Protein AF-A0A938RE54-F1 (afdb_monomer)

Structure (mmCIF, N/CA/C/O backbone):
data_AF-A0A938RE54-F1
#
_entry.id   AF-A0A938RE54-F1
#
loop_
_atom_site.group_PDB
_atom_site.id
_atom_site.type_symbol
_atom_site.label_atom_id
_atom_site.label_alt_id
_atom_site.label_comp_id
_atom_site.label_asym_id
_atom_site.label_entity_id
_atom_site.label_seq_id
_atom_site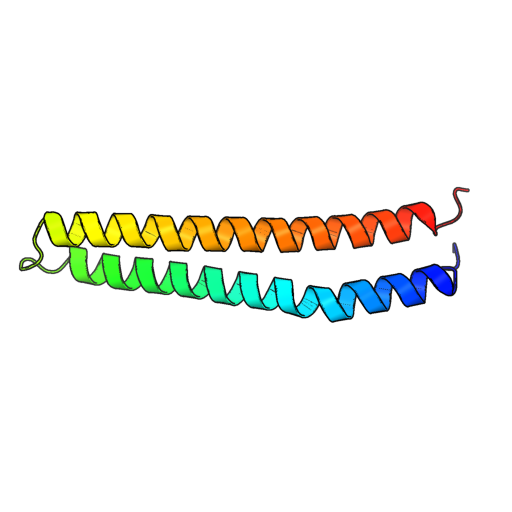.pdbx_PDB_ins_code
_atom_site.Cartn_x
_atom_site.Cartn_y
_atom_site.Cartn_z
_atom_site.occupancy
_atom_site.B_iso_or_equiv
_atom_site.auth_seq_id
_atom_site.auth_comp_id
_atom_site.auth_asym_id
_atom_site.auth_atom_id
_atom_site.pdbx_PDB_model_num
ATOM 1 N N . MET A 1 1 ? 5.023 8.219 -36.364 1.00 52.94 1 MET A N 1
ATOM 2 C CA . MET A 1 1 ? 5.036 7.729 -34.969 1.00 52.94 1 MET A CA 1
ATOM 3 C C . MET A 1 1 ? 6.479 7.581 -34.532 1.00 52.94 1 MET A C 1
ATOM 5 O O . MET A 1 1 ? 7.245 6.976 -35.273 1.00 52.94 1 MET A O 1
ATOM 9 N N . ALA A 1 2 ? 6.859 8.154 -33.391 1.00 62.41 2 ALA A N 1
ATOM 10 C CA . ALA A 1 2 ? 8.180 7.922 -32.818 1.00 62.41 2 ALA A CA 1
ATOM 11 C C . ALA A 1 2 ? 8.315 6.440 -32.433 1.00 62.41 2 ALA A C 1
ATOM 13 O O . ALA A 1 2 ? 7.407 5.871 -31.826 1.00 62.41 2 ALA A O 1
ATOM 14 N N . VAL A 1 3 ? 9.415 5.802 -32.833 1.00 74.00 3 VAL A N 1
ATOM 15 C CA . VAL A 1 3 ? 9.674 4.389 -32.535 1.00 74.00 3 VAL A CA 1
ATOM 16 C C . VAL A 1 3 ? 10.545 4.319 -31.288 1.00 74.00 3 VAL A C 1
ATOM 18 O O . VAL A 1 3 ? 11.635 4.884 -31.269 1.00 74.00 3 VAL A O 1
ATOM 21 N N . LEU A 1 4 ? 10.075 3.612 -30.258 1.00 76.25 4 LEU A N 1
ATOM 22 C CA . LEU A 1 4 ? 10.853 3.371 -29.042 1.00 76.25 4 LEU A CA 1
ATOM 23 C C . LEU A 1 4 ? 12.146 2.620 -29.363 1.00 76.25 4 LEU A C 1
ATOM 25 O O . LEU A 1 4 ? 12.133 1.596 -30.063 1.00 76.25 4 LEU A O 1
ATOM 29 N N . THR A 1 5 ? 13.253 3.081 -28.789 1.00 83.25 5 THR A N 1
ATOM 30 C CA . THR A 1 5 ? 14.535 2.380 -28.885 1.00 83.25 5 THR A CA 1
ATOM 31 C C . THR A 1 5 ? 14.449 1.005 -28.207 1.00 83.25 5 THR A C 1
ATOM 33 O O . THR A 1 5 ? 13.588 0.743 -27.359 1.00 83.25 5 THR A O 1
ATOM 36 N N . ARG A 1 6 ? 15.329 0.076 -28.599 1.00 84.69 6 ARG A N 1
ATOM 37 C CA . ARG A 1 6 ? 15.422 -1.249 -27.960 1.00 84.69 6 ARG A CA 1
ATOM 38 C C . ARG A 1 6 ? 15.761 -1.125 -26.469 1.00 84.69 6 ARG A C 1
ATOM 40 O O . ARG A 1 6 ? 15.116 -1.765 -25.649 1.00 84.69 6 ARG A O 1
ATOM 47 N N . GLN A 1 7 ? 16.702 -0.243 -26.138 1.00 84.19 7 GLN A N 1
ATOM 48 C CA . GLN A 1 7 ? 17.126 0.036 -24.766 1.00 84.19 7 GLN A CA 1
ATOM 49 C C . GLN A 1 7 ? 15.973 0.557 -23.894 1.00 84.19 7 GLN A C 1
ATOM 51 O O . GLN A 1 7 ? 15.814 0.111 -22.760 1.00 84.19 7 GLN A O 1
ATOM 56 N N . ALA A 1 8 ? 15.129 1.445 -24.430 1.00 82.75 8 ALA A N 1
ATOM 57 C CA . ALA A 1 8 ? 13.948 1.936 -23.723 1.00 82.75 8 ALA A CA 1
ATOM 58 C C . ALA A 1 8 ? 12.959 0.810 -23.413 1.00 82.75 8 ALA A C 1
ATOM 60 O O . ALA A 1 8 ? 12.461 0.715 -22.296 1.00 82.75 8 ALA A O 1
ATOM 61 N N . ARG A 1 9 ? 12.718 -0.086 -24.380 1.00 86.69 9 ARG A N 1
ATOM 62 C CA . ARG A 1 9 ? 11.850 -1.261 -24.202 1.00 86.69 9 ARG A CA 1
ATOM 63 C C . ARG A 1 9 ? 12.371 -2.232 -23.149 1.00 86.69 9 ARG A C 1
ATOM 65 O O . ARG A 1 9 ? 11.584 -2.709 -22.335 1.00 86.69 9 ARG A O 1
ATOM 72 N N . GLU A 1 10 ? 13.672 -2.504 -23.148 1.00 88.50 10 GLU A N 1
ATOM 73 C CA . GLU A 1 10 ? 14.306 -3.370 -22.148 1.00 88.50 10 GLU A CA 1
ATOM 74 C C . GLU A 1 10 ? 14.188 -2.750 -20.745 1.00 88.50 10 GLU A C 1
ATOM 76 O O . GLU A 1 10 ? 13.759 -3.427 -19.813 1.00 88.50 10 GLU A O 1
ATOM 81 N N . ARG A 1 11 ? 14.445 -1.441 -20.608 1.00 86.12 11 ARG A N 1
ATOM 82 C CA . ARG A 1 11 ? 14.264 -0.717 -19.339 1.00 86.12 11 ARG A CA 1
ATOM 83 C C . ARG A 1 11 ? 12.807 -0.670 -18.878 1.00 86.12 11 ARG A C 1
ATOM 85 O O . ARG A 1 11 ? 12.553 -0.926 -17.711 1.00 86.12 11 ARG A O 1
ATOM 92 N N . LEU A 1 12 ? 11.850 -0.392 -19.768 1.00 88.19 12 LEU A N 1
ATOM 93 C CA . LEU A 1 12 ? 10.419 -0.387 -19.424 1.00 88.19 12 LEU A CA 1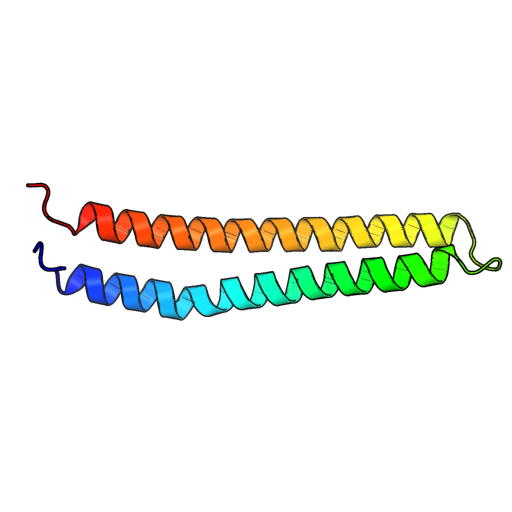
ATOM 94 C C . LEU A 1 12 ? 9.976 -1.755 -18.921 1.00 88.19 12 LEU A C 1
ATOM 96 O O . LEU A 1 12 ? 9.294 -1.842 -17.910 1.00 88.19 12 LEU A O 1
ATOM 100 N N . THR A 1 13 ? 10.394 -2.818 -19.608 1.00 87.69 13 THR A N 1
ATOM 101 C CA . THR A 1 13 ? 10.081 -4.189 -19.195 1.00 87.69 13 THR A CA 1
ATOM 102 C C . THR A 1 13 ? 10.644 -4.481 -17.808 1.00 87.69 13 THR A C 1
ATOM 104 O 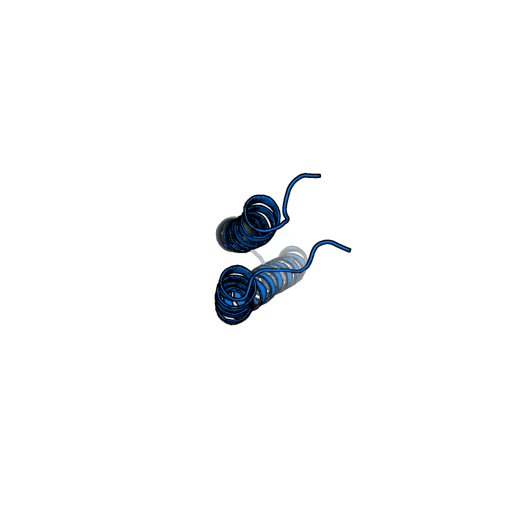O . THR A 1 13 ? 9.928 -5.016 -16.970 1.00 87.69 13 THR A O 1
ATOM 107 N N . ALA A 1 14 ? 11.894 -4.095 -17.542 1.00 87.25 14 ALA A N 1
ATOM 108 C CA . ALA A 1 14 ? 12.514 -4.297 -16.235 1.00 87.25 14 ALA A CA 1
ATOM 109 C C . ALA A 1 14 ? 11.781 -3.540 -15.114 1.00 87.25 14 ALA A C 1
ATOM 111 O O . ALA A 1 14 ? 11.527 -4.119 -14.060 1.00 87.25 14 ALA A O 1
ATOM 112 N N . ILE A 1 15 ? 11.405 -2.281 -15.365 1.00 85.12 15 ILE A N 1
ATOM 113 C CA . ILE A 1 15 ? 10.639 -1.450 -14.429 1.00 85.12 15 ILE A CA 1
ATOM 114 C C . ILE A 1 15 ? 9.273 -2.101 -14.163 1.00 85.12 15 ILE A C 1
ATOM 116 O O . ILE A 1 15 ? 8.974 -2.434 -13.030 1.00 85.12 15 ILE A O 1
ATOM 120 N N . ILE A 1 16 ? 8.495 -2.431 -15.200 1.00 84.75 16 ILE A N 1
ATOM 121 C CA . ILE A 1 16 ? 7.155 -3.035 -15.053 1.00 84.75 16 ILE A CA 1
ATOM 122 C C . ILE A 1 16 ? 7.187 -4.376 -14.304 1.00 84.75 16 ILE A C 1
ATOM 124 O O . ILE A 1 16 ? 6.304 -4.643 -13.492 1.00 84.75 16 ILE A O 1
ATOM 128 N N . VAL A 1 17 ? 8.173 -5.234 -14.587 1.00 82.25 17 VAL A N 1
ATOM 129 C CA . VAL A 1 17 ? 8.291 -6.545 -13.925 1.00 82.25 17 VAL A CA 1
ATOM 130 C C . VAL A 1 17 ? 8.611 -6.387 -12.440 1.00 82.25 17 VAL A C 1
ATOM 132 O O . VAL A 1 17 ? 8.063 -7.126 -11.629 1.00 82.25 17 VAL A O 1
ATOM 135 N N . THR A 1 18 ? 9.463 -5.425 -12.089 1.00 74.19 18 THR A N 1
ATOM 136 C CA . THR A 1 18 ? 9.850 -5.168 -10.695 1.00 74.19 18 THR A CA 1
ATOM 137 C C . THR A 1 18 ? 8.728 -4.447 -9.938 1.00 74.19 18 THR A C 1
ATOM 139 O O . THR A 1 18 ? 8.384 -4.810 -8.820 1.00 74.19 18 THR A O 1
ATOM 142 N N . ASP A 1 19 ? 8.080 -3.479 -10.581 1.00 71.19 19 ASP A N 1
ATOM 143 C CA . ASP A 1 19 ? 7.108 -2.575 -9.958 1.00 71.19 19 ASP A CA 1
ATOM 144 C C . ASP A 1 19 ? 5.718 -3.204 -9.764 1.00 71.19 19 ASP A C 1
ATOM 146 O O . ASP A 1 19 ? 4.870 -2.664 -9.045 1.00 71.19 19 ASP A O 1
ATOM 150 N N . TYR A 1 20 ? 5.468 -4.366 -10.379 1.00 71.56 20 TYR A N 1
ATOM 151 C CA . TYR A 1 20 ? 4.275 -5.162 -10.095 1.00 71.56 20 TYR A CA 1
ATOM 152 C C . TYR A 1 20 ? 4.197 -5.542 -8.610 1.00 71.56 20 TYR A C 1
ATOM 154 O O . TYR A 1 20 ? 3.109 -5.526 -8.029 1.00 71.56 20 TYR A O 1
ATOM 162 N N . GLU A 1 21 ? 5.340 -5.822 -7.980 1.00 77.94 21 GLU A N 1
ATOM 163 C CA . GLU A 1 21 ? 5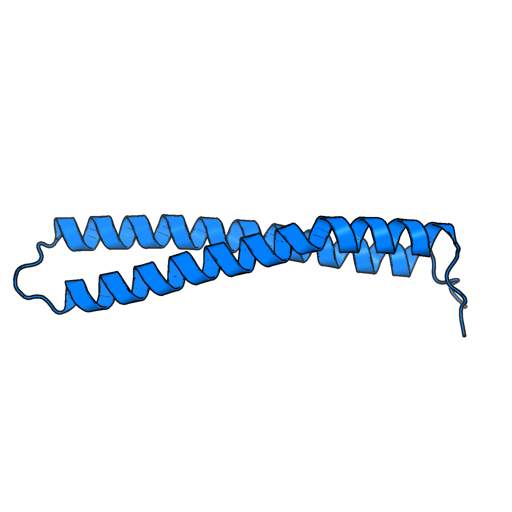.407 -6.152 -6.557 1.00 77.94 21 GLU A CA 1
ATOM 164 C C . GLU A 1 21 ? 5.033 -4.945 -5.684 1.00 77.94 21 GLU A C 1
ATOM 166 O O . GLU A 1 21 ? 4.240 -5.091 -4.756 1.00 77.94 21 GLU A O 1
ATOM 171 N N . GLU A 1 22 ? 5.486 -3.735 -6.027 1.00 82.12 22 GLU A N 1
ATOM 172 C CA . GLU A 1 22 ? 5.157 -2.514 -5.273 1.00 82.12 22 GLU A CA 1
ATOM 173 C C . GLU A 1 22 ? 3.652 -2.214 -5.296 1.00 82.12 22 GLU A C 1
ATOM 175 O O . GLU A 1 22 ? 3.040 -1.918 -4.265 1.00 82.12 22 GLU A O 1
ATOM 180 N N . CYS A 1 23 ? 3.005 -2.403 -6.451 1.00 85.69 23 CYS A N 1
ATOM 181 C CA . CYS A 1 23 ? 1.551 -2.276 -6.571 1.00 85.69 23 CYS A CA 1
ATOM 182 C C . CYS A 1 23 ? 0.808 -3.309 -5.706 1.00 85.69 23 CYS A C 1
ATOM 184 O O . CYS A 1 23 ? -0.216 -2.992 -5.092 1.00 85.69 23 CYS A O 1
ATOM 186 N N . GLN A 1 24 ? 1.317 -4.543 -5.635 1.00 88.88 24 GLN A N 1
ATOM 187 C CA . GLN A 1 24 ? 0.755 -5.582 -4.772 1.00 88.88 24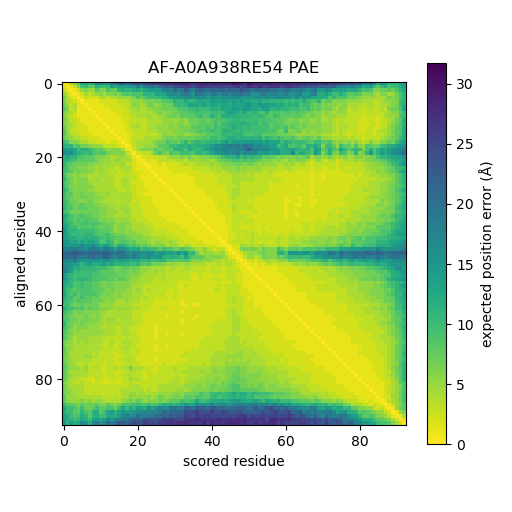 GLN A CA 1
ATOM 188 C C . GLN A 1 24 ? 0.945 -5.260 -3.287 1.00 88.88 24 GLN A C 1
ATOM 190 O O . GLN A 1 24 ? 0.004 -5.426 -2.507 1.00 88.88 24 GLN A O 1
ATOM 195 N N . PHE A 1 25 ? 2.120 -4.769 -2.886 1.00 90.19 25 PHE A N 1
ATOM 196 C CA . PHE A 1 25 ? 2.383 -4.374 -1.505 1.00 90.19 25 PHE A CA 1
ATOM 197 C C . PHE A 1 25 ? 1.519 -3.191 -1.074 1.00 90.19 25 PHE A C 1
ATOM 199 O O . PHE A 1 25 ? 0.974 -3.206 0.035 1.00 90.19 25 PHE A O 1
ATOM 206 N N . PHE A 1 26 ? 1.319 -2.206 -1.953 1.00 93.50 26 PHE A N 1
ATOM 207 C CA . PHE A 1 26 ? 0.375 -1.124 -1.705 1.00 93.50 26 PHE A CA 1
ATOM 208 C C . PHE A 1 26 ? -1.044 -1.665 -1.506 1.00 93.50 26 PHE A C 1
ATOM 210 O O . PHE A 1 26 ? -1.643 -1.418 -0.457 1.00 93.50 26 PHE A O 1
ATOM 217 N N . ALA A 1 27 ? -1.551 -2.479 -2.436 1.00 93.38 27 ALA A N 1
ATOM 218 C CA . ALA A 1 27 ? -2.890 -3.057 -2.332 1.00 93.38 27 ALA A CA 1
ATOM 219 C C . ALA A 1 27 ? -3.079 -3.874 -1.040 1.00 93.38 27 ALA A C 1
ATOM 221 O O . ALA A 1 27 ? -4.091 -3.728 -0.350 1.00 93.38 27 ALA A O 1
ATOM 222 N N . ALA A 1 28 ? -2.086 -4.688 -0.670 1.00 94.62 28 ALA A N 1
ATOM 223 C CA . ALA A 1 28 ? -2.107 -5.459 0.567 1.00 94.62 28 ALA A CA 1
ATOM 224 C C . ALA A 1 28 ? -2.126 -4.550 1.807 1.00 94.62 28 ALA A C 1
ATOM 226 O O . ALA A 1 28 ? -2.954 -4.744 2.698 1.00 94.62 28 ALA A O 1
ATOM 227 N N . SER A 1 29 ? -1.268 -3.525 1.857 1.00 95.38 29 SER A N 1
ATOM 228 C CA . SER A 1 29 ? -1.205 -2.587 2.987 1.00 95.38 29 SER A CA 1
ATOM 229 C C . SER A 1 29 ? -2.501 -1.783 3.158 1.00 95.38 29 SER A C 1
ATOM 231 O O . SER A 1 29 ? -3.011 -1.668 4.276 1.00 95.38 29 SER A O 1
ATOM 233 N N . ALA A 1 30 ? -3.098 -1.319 2.057 1.00 95.00 30 ALA A N 1
ATOM 234 C CA . ALA A 1 30 ? -4.387 -0.639 2.058 1.00 95.00 30 ALA A CA 1
ATOM 235 C C . ALA A 1 30 ? -5.509 -1.568 2.546 1.00 95.00 30 ALA A C 1
ATOM 237 O O . ALA A 1 30 ? -6.345 -1.166 3.359 1.00 95.00 30 ALA A O 1
ATOM 238 N N . GLN A 1 31 ? -5.503 -2.837 2.126 1.00 96.56 31 GLN A N 1
ATOM 239 C CA . GLN A 1 31 ? -6.479 -3.817 2.599 1.00 96.56 31 GLN A CA 1
ATOM 240 C C . GLN A 1 31 ? -6.350 -4.081 4.106 1.00 96.56 31 GLN A C 1
ATOM 242 O O . GLN A 1 31 ? -7.367 -4.198 4.796 1.00 96.56 31 GLN A O 1
ATOM 247 N N . MET A 1 32 ? -5.125 -4.141 4.639 1.00 95.56 32 MET A N 1
ATOM 248 C CA . MET A 1 32 ? -4.897 -4.283 6.081 1.00 95.56 32 MET A CA 1
ATOM 249 C C . MET A 1 32 ? -5.443 -3.083 6.863 1.00 95.56 32 MET A C 1
ATOM 251 O O . MET A 1 32 ? -6.123 -3.281 7.870 1.00 95.56 32 MET A O 1
ATOM 255 N N . LEU A 1 33 ? -5.219 -1.858 6.375 1.00 96.75 33 LEU A N 1
ATOM 256 C CA . LEU A 1 33 ? -5.786 -0.643 6.966 1.00 96.75 33 LEU A CA 1
ATOM 257 C C . LEU A 1 33 ? -7.321 -0.684 6.977 1.00 96.75 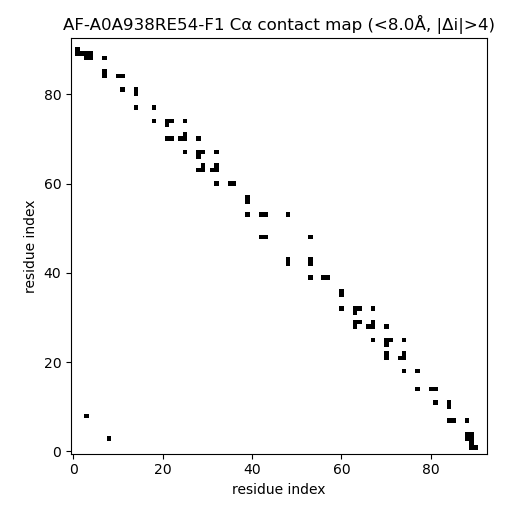33 LEU A C 1
ATOM 259 O O . LEU A 1 33 ? -7.940 -0.446 8.014 1.00 96.75 33 LEU A O 1
ATOM 263 N N . VAL A 1 34 ? -7.941 -1.037 5.847 1.00 96.75 34 VAL A N 1
ATOM 264 C CA . VAL A 1 34 ? -9.403 -1.155 5.736 1.00 96.75 34 VAL A CA 1
ATOM 265 C C . VAL A 1 34 ? -9.950 -2.178 6.729 1.00 96.75 34 VAL A C 1
ATOM 267 O O . VAL A 1 34 ? -10.946 -1.908 7.402 1.00 96.75 34 VAL A O 1
ATOM 270 N N . ASN A 1 35 ? -9.306 -3.340 6.845 1.00 96.00 35 ASN A N 1
ATOM 271 C CA . ASN A 1 35 ? -9.710 -4.364 7.806 1.00 96.00 35 ASN A CA 1
ATOM 272 C C . ASN A 1 35 ? -9.587 -3.845 9.243 1.00 96.00 35 ASN A C 1
ATOM 274 O O . ASN A 1 35 ? -10.526 -3.989 10.021 1.00 96.00 35 ASN A O 1
ATOM 278 N N . LYS A 1 36 ? -8.493 -3.147 9.571 1.00 94.81 36 LYS A N 1
ATOM 279 C CA . LYS A 1 36 ? -8.297 -2.576 10.906 1.00 94.81 36 LYS A CA 1
ATOM 280 C C . LYS A 1 36 ? -9.366 -1.544 11.269 1.00 94.81 36 LYS A C 1
ATOM 282 O O . LYS A 1 36 ? -9.874 -1.566 12.385 1.00 94.81 36 LYS A O 1
ATOM 287 N N . ILE A 1 37 ? -9.744 -0.675 10.331 1.00 94.62 37 ILE A N 1
ATOM 288 C CA . ILE A 1 37 ? -10.808 0.320 10.539 1.00 94.62 37 ILE A CA 1
ATOM 289 C C . ILE A 1 37 ? -12.165 -0.365 10.753 1.00 94.62 37 ILE A C 1
ATOM 291 O O . ILE A 1 37 ? -12.929 0.049 11.626 1.00 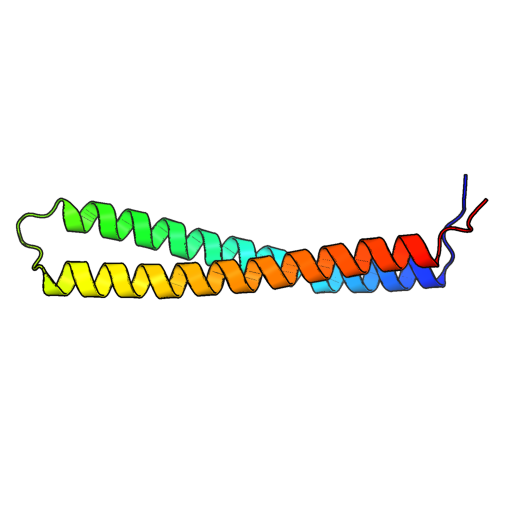94.62 37 ILE A O 1
ATOM 295 N N . LYS A 1 38 ? -12.465 -1.428 9.995 1.00 94.94 38 LYS A N 1
ATOM 296 C CA . LYS A 1 38 ? -13.689 -2.220 10.189 1.00 94.94 38 LYS A CA 1
ATOM 297 C C . LYS A 1 38 ? -13.720 -2.867 11.575 1.00 94.94 38 LYS A C 1
ATOM 299 O O . LYS A 1 38 ? -14.714 -2.725 12.282 1.00 94.94 38 LYS A O 1
ATOM 304 N N . ASP A 1 39 ? -12.625 -3.499 11.988 1.00 92.38 39 ASP A N 1
ATOM 305 C CA . ASP A 1 39 ? -12.515 -4.135 13.305 1.00 92.38 39 ASP A CA 1
ATOM 306 C C . ASP A 1 39 ? -12.626 -3.120 14.449 1.00 92.38 39 ASP A C 1
ATOM 308 O O . ASP A 1 39 ? -13.245 -3.402 15.477 1.00 92.38 39 ASP A O 1
ATOM 312 N N . PHE A 1 40 ? -12.039 -1.933 14.279 1.00 93.31 40 PHE A N 1
ATOM 313 C CA . PHE A 1 40 ? -12.177 -0.836 15.231 1.00 93.31 40 PHE A CA 1
ATOM 314 C C . PHE A 1 40 ? -13.625 -0.349 15.320 1.00 93.31 40 PHE A C 1
ATOM 316 O O . PHE A 1 40 ? -14.141 -0.172 16.418 1.00 93.31 40 PHE A O 1
ATOM 323 N N . SER A 1 41 ? -14.306 -0.182 14.182 1.00 92.00 41 SER A N 1
ATOM 324 C CA . SER A 1 41 ? -15.710 0.238 14.147 1.00 92.00 41 SER A CA 1
ATOM 325 C C . SER A 1 41 ? -16.625 -0.733 14.895 1.00 92.00 41 SER A C 1
ATOM 327 O O . SER A 1 41 ? -17.526 -0.286 15.604 1.00 92.00 41 SER A O 1
ATOM 329 N N . LEU A 1 42 ? -16.378 -2.042 14.780 1.00 91.06 42 LEU A N 1
ATOM 330 C CA . LEU A 1 42 ? -17.116 -3.062 15.527 1.00 91.06 42 LEU A CA 1
ATOM 331 C C . LEU A 1 42 ? -16.854 -2.958 17.035 1.00 91.06 42 LEU A C 1
ATOM 333 O O . LEU A 1 42 ? -17.795 -2.992 17.822 1.00 91.06 42 LEU A O 1
ATOM 337 N N . ARG A 1 43 ? -15.594 -2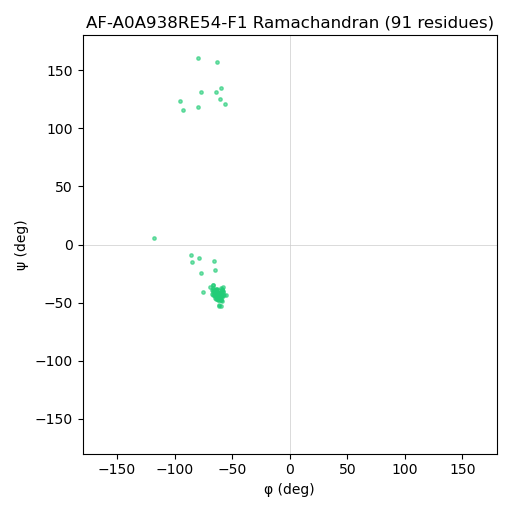.767 17.444 1.00 88.25 43 ARG A N 1
ATOM 338 C CA . ARG A 1 43 ? -15.219 -2.635 18.863 1.00 88.25 43 ARG A CA 1
ATOM 339 C C . ARG A 1 43 ? -15.712 -1.345 19.508 1.00 88.25 43 ARG A C 1
ATOM 341 O O . ARG A 1 43 ? -16.125 -1.363 20.660 1.00 88.25 43 ARG A O 1
ATOM 348 N N . ALA A 1 44 ? -15.721 -0.239 18.773 1.00 88.75 44 ALA A N 1
ATOM 349 C CA . ALA A 1 44 ? -16.231 1.040 19.263 1.00 88.75 44 ALA A CA 1
ATOM 350 C C . ALA A 1 44 ? -17.742 1.017 19.554 1.00 88.75 44 ALA A C 1
ATOM 352 O O . ALA A 1 44 ? -18.230 1.844 20.320 1.00 88.75 44 ALA A O 1
ATOM 353 N N . GLN A 1 45 ? -18.481 0.083 18.950 1.00 89.88 45 GLN A N 1
ATOM 354 C CA . GLN A 1 45 ? -19.906 -0.127 19.219 1.00 89.88 45 GLN A CA 1
ATOM 355 C C . GLN A 1 45 ? -20.156 -1.039 20.429 1.00 89.88 45 GLN A C 1
ATOM 357 O O . GLN A 1 45 ? -21.276 -1.073 20.942 1.00 89.88 45 GLN A O 1
ATOM 362 N N . ASP A 1 46 ? -19.139 -1.770 20.891 1.00 89.62 46 ASP A N 1
ATOM 363 C CA . ASP A 1 46 ? -19.234 -2.639 22.059 1.00 89.62 46 ASP A CA 1
ATOM 364 C C . ASP A 1 46 ? -19.117 -1.816 23.352 1.00 89.62 46 ASP A C 1
ATOM 366 O O . ASP A 1 46 ? -18.094 -1.185 23.626 1.00 89.62 46 ASP A O 1
ATOM 370 N N . GLN A 1 47 ? -20.179 -1.843 24.163 1.00 75.81 47 GLN A N 1
ATOM 371 C CA . GLN A 1 47 ? -20.279 -1.112 25.430 1.00 75.81 47 GLN A CA 1
ATOM 372 C C . GLN A 1 47 ? -19.281 -1.600 26.493 1.00 75.81 47 GLN A C 1
ATOM 374 O O . GLN A 1 47 ? -19.083 -0.913 27.494 1.00 75.81 47 GLN A O 1
ATOM 379 N N . ALA A 1 48 ? -18.659 -2.767 26.296 1.00 87.69 48 ALA A N 1
ATOM 380 C CA . ALA A 1 48 ? -17.646 -3.310 27.197 1.00 87.69 48 ALA A CA 1
ATOM 381 C C . ALA A 1 48 ? -16.217 -2.799 26.916 1.00 87.69 48 ALA A C 1
ATOM 383 O O . ALA A 1 48 ? -15.317 -3.059 27.718 1.00 87.69 48 ALA A O 1
ATOM 384 N N . THR A 1 49 ? -15.983 -2.086 25.808 1.00 86.69 49 THR A N 1
ATOM 385 C CA . THR A 1 49 ? -14.636 -1.644 25.413 1.00 86.69 49 THR A CA 1
ATOM 386 C C . THR A 1 49 ? -14.167 -0.447 26.244 1.00 86.69 49 THR A C 1
ATOM 388 O O . THR A 1 49 ? -14.873 0.555 26.370 1.00 86.69 49 THR A O 1
ATOM 391 N N . SER A 1 50 ? -12.948 -0.515 26.789 1.00 92.69 50 SER A N 1
ATOM 392 C CA . SER A 1 50 ? -12.365 0.589 27.563 1.00 92.69 50 SER A CA 1
ATOM 393 C C . SER A 1 50 ? -11.796 1.694 26.665 1.00 92.69 50 SER A C 1
ATOM 395 O O . SER A 1 50 ? -11.460 1.480 25.496 1.00 92.69 50 SER A O 1
ATOM 397 N N . PHE A 1 51 ? -11.624 2.892 27.227 1.00 90.88 51 PHE A N 1
ATOM 398 C CA . PHE A 1 51 ? -10.993 4.009 26.521 1.00 90.88 51 PHE A CA 1
ATOM 399 C C . PHE A 1 51 ? -9.558 3.683 26.080 1.00 90.88 51 PHE A C 1
ATOM 401 O O . PHE A 1 51 ? -9.172 3.995 24.956 1.00 90.88 51 PHE A O 1
ATOM 408 N N . GLU A 1 52 ? -8.769 3.036 26.940 1.00 94.25 52 GLU A N 1
ATOM 409 C CA . GLU A 1 52 ? -7.384 2.652 26.653 1.00 94.25 52 GLU A CA 1
ATOM 410 C C . GLU A 1 52 ? -7.315 1.699 25.462 1.00 94.25 52 GLU A C 1
ATOM 412 O O . GLU A 1 52 ? -6.475 1.882 24.585 1.00 94.25 52 GLU A O 1
ATOM 417 N N . GLN A 1 53 ? -8.241 0.740 25.386 1.00 91.62 53 GLN A N 1
ATOM 418 C CA . GLN A 1 53 ? -8.335 -0.176 24.253 1.00 91.62 53 GLN A CA 1
ATOM 419 C C . GLN A 1 53 ? -8.646 0.577 22.955 1.00 91.62 53 GLN A C 1
ATOM 421 O O . GLN A 1 53 ? -7.983 0.350 21.946 1.00 91.62 53 GLN A O 1
ATOM 426 N N . LEU A 1 54 ? -9.600 1.515 22.973 1.00 91.69 54 LEU A N 1
ATOM 427 C CA . LEU A 1 54 ? -9.915 2.335 21.798 1.00 91.69 54 LEU A CA 1
ATOM 428 C C . LEU A 1 54 ? -8.739 3.226 21.383 1.00 91.69 54 LEU A C 1
ATOM 430 O O . LEU A 1 54 ? -8.447 3.342 20.195 1.00 91.69 54 LEU A O 1
ATOM 434 N N . ARG A 1 55 ? -8.037 3.829 22.348 1.00 93.62 55 ARG A N 1
ATOM 435 C CA . ARG A 1 55 ? -6.837 4.636 22.098 1.00 93.62 55 ARG A CA 1
ATOM 436 C C . ARG A 1 55 ? -5.740 3.804 21.435 1.00 93.62 55 ARG A C 1
ATOM 438 O O . ARG A 1 55 ? -5.136 4.258 20.465 1.00 93.62 55 ARG A O 1
ATOM 445 N N . ASP A 1 56 ? -5.483 2.604 21.944 1.00 94.06 56 ASP A N 1
ATOM 446 C CA . ASP A 1 56 ? -4.443 1.726 21.409 1.00 94.06 56 ASP A CA 1
ATOM 447 C C . ASP A 1 56 ? -4.804 1.242 19.994 1.00 94.06 56 ASP A C 1
ATOM 449 O O . ASP A 1 56 ? -3.947 1.201 19.110 1.00 94.06 56 ASP A O 1
ATOM 453 N N . GLU A 1 57 ? -6.084 0.961 19.737 1.00 92.75 57 GLU A N 1
ATOM 454 C CA . GLU A 1 57 ? -6.592 0.640 18.400 1.00 92.75 57 GLU A CA 1
ATOM 455 C C . GLU A 1 57 ? -6.430 1.812 17.414 1.00 92.75 57 GLU A C 1
ATOM 457 O O . GLU A 1 57 ? -5.966 1.600 16.291 1.00 92.75 57 GLU A O 1
ATOM 462 N N . ILE A 1 58 ? -6.725 3.050 17.833 1.00 93.62 58 ILE A N 1
ATOM 463 C CA . ILE A 1 58 ? -6.469 4.263 17.034 1.00 93.62 58 ILE A CA 1
ATOM 464 C C . ILE A 1 58 ? -4.972 4.400 16.722 1.00 93.62 58 ILE A C 1
ATOM 466 O O . ILE A 1 58 ? -4.601 4.690 15.584 1.00 93.62 58 ILE A O 1
ATOM 470 N N . GLY A 1 59 ? -4.102 4.143 17.703 1.00 95.38 59 GLY A N 1
ATOM 471 C CA . GLY A 1 59 ? -2.653 4.136 17.496 1.00 95.38 59 GLY A CA 1
ATOM 472 C C . GLY A 1 59 ? -2.224 3.123 16.431 1.00 95.38 59 GLY A C 1
ATOM 473 O O . GLY A 1 59 ? -1.437 3.447 15.541 1.00 95.38 59 GLY A O 1
ATOM 474 N N . GLN A 1 60 ? -2.796 1.918 16.460 1.00 94.62 60 GLN A N 1
ATOM 475 C CA . GLN A 1 60 ? -2.525 0.897 15.447 1.00 94.62 60 GLN A CA 1
ATOM 476 C C . GLN A 1 60 ? -3.032 1.304 14.058 1.00 94.62 60 GLN A C 1
ATOM 478 O O . GLN A 1 60 ? -2.321 1.078 13.082 1.00 94.62 60 GLN A O 1
ATOM 483 N N . ILE A 1 61 ? -4.205 1.942 13.947 1.00 96.12 61 ILE A N 1
ATOM 484 C CA . ILE A 1 61 ? -4.687 2.510 12.673 1.00 96.12 61 ILE A CA 1
ATOM 485 C C . ILE A 1 61 ? -3.650 3.482 12.096 1.00 96.12 61 ILE A C 1
ATOM 487 O O . ILE A 1 61 ? -3.347 3.400 10.908 1.00 96.12 61 ILE A O 1
ATOM 491 N N . GLY A 1 62 ? -3.056 4.339 12.933 1.00 96.19 62 GLY A N 1
ATOM 492 C CA . GLY A 1 62 ? -1.985 5.249 12.515 1.00 96.19 62 GLY A CA 1
ATOM 493 C C . GLY A 1 62 ? -0.770 4.528 11.917 1.00 96.19 62 GLY A C 1
ATOM 494 O O . GLY A 1 62 ? -0.236 4.965 10.899 1.00 96.19 62 GLY A O 1
ATOM 495 N N . VAL A 1 63 ? -0.372 3.385 12.485 1.00 96.31 63 VAL A N 1
ATOM 496 C CA . VAL A 1 63 ? 0.722 2.556 11.943 1.00 96.31 63 VAL A CA 1
ATOM 497 C C . VAL A 1 63 ? 0.362 1.980 10.570 1.00 96.31 63 VAL A C 1
ATOM 499 O O . VAL A 1 63 ? 1.170 2.047 9.644 1.00 96.31 63 VAL A O 1
ATOM 502 N N . PHE A 1 64 ? -0.851 1.439 10.413 1.00 95.12 64 PHE A N 1
ATOM 503 C CA . PHE A 1 64 ? -1.310 0.905 9.125 1.00 95.12 64 PHE A CA 1
ATOM 504 C C . PHE A 1 64 ? -1.430 1.992 8.054 1.00 95.12 64 PHE A C 1
ATOM 506 O O . PHE A 1 64 ? -1.063 1.746 6.905 1.00 95.12 64 PHE A O 1
ATOM 513 N N . LEU A 1 65 ? -1.896 3.185 8.433 1.00 96.44 65 LEU A N 1
ATOM 514 C CA . LEU A 1 65 ? -1.985 4.338 7.542 1.00 96.44 65 LEU A CA 1
ATOM 515 C C . LEU A 1 65 ? -0.601 4.746 7.037 1.00 96.44 65 LEU A C 1
ATOM 517 O O . LEU A 1 65 ? -0.385 4.785 5.830 1.00 96.44 65 LEU A O 1
ATOM 521 N N . SER A 1 66 ? 0.353 4.941 7.950 1.00 96.19 66 SER A N 1
ATOM 522 C CA . SER A 1 66 ? 1.725 5.312 7.591 1.00 96.19 66 SER A CA 1
ATOM 523 C C . SER A 1 66 ? 2.391 4.270 6.683 1.00 96.19 66 SER A C 1
ATOM 525 O O . SER A 1 66 ? 3.115 4.619 5.749 1.00 96.19 66 SER A O 1
ATOM 527 N N . ASN A 1 67 ? 2.120 2.979 6.906 1.00 94.94 67 ASN A N 1
ATOM 528 C CA . ASN A 1 67 ? 2.622 1.930 6.026 1.00 94.94 67 ASN A CA 1
ATOM 529 C C . ASN A 1 67 ? 2.020 2.023 4.613 1.00 94.94 67 ASN A C 1
ATOM 531 O O . ASN A 1 67 ? 2.758 1.920 3.635 1.00 94.94 67 ASN A O 1
ATOM 535 N N . ALA A 1 68 ? 0.706 2.245 4.501 1.00 95.06 68 ALA A N 1
ATOM 536 C CA . ALA A 1 68 ? 0.035 2.392 3.211 1.00 95.06 68 ALA A CA 1
ATOM 537 C C . ALA A 1 68 ? 0.522 3.628 2.438 1.00 95.06 68 ALA A C 1
ATOM 539 O O . ALA A 1 68 ? 0.771 3.532 1.240 1.00 95.06 68 ALA A O 1
ATOM 540 N N . GLU A 1 69 ? 0.736 4.756 3.121 1.00 96.06 69 GLU A N 1
ATOM 541 C CA . GLU A 1 69 ? 1.317 5.970 2.531 1.00 96.06 69 GLU A CA 1
ATOM 542 C C . GLU A 1 69 ? 2.729 5.718 1.992 1.00 96.06 69 GLU A C 1
ATOM 544 O O . GLU A 1 69 ? 3.045 6.100 0.868 1.00 96.06 69 GLU A O 1
ATOM 549 N N . LYS A 1 70 ? 3.571 5.005 2.751 1.00 95.06 70 LYS A N 1
ATOM 550 C CA . LYS A 1 70 ? 4.919 4.656 2.293 1.00 95.06 70 LYS A CA 1
ATOM 551 C C . LYS A 1 70 ? 4.892 3.775 1.040 1.00 95.06 70 LYS A C 1
ATOM 553 O O . LYS A 1 70 ? 5.675 4.011 0.128 1.00 95.06 70 LYS A O 1
ATOM 558 N N . ARG A 1 71 ? 4.011 2.767 0.996 1.00 93.44 71 ARG A N 1
ATOM 559 C CA . ARG A 1 71 ? 3.860 1.906 -0.192 1.00 93.44 71 ARG A CA 1
ATOM 560 C C . ARG A 1 71 ? 3.306 2.686 -1.390 1.00 93.44 71 ARG A C 1
ATOM 562 O O . ARG A 1 71 ? 3.694 2.418 -2.519 1.00 93.44 71 ARG A O 1
ATOM 569 N N . LEU A 1 72 ? 2.418 3.657 -1.158 1.00 93.94 72 LEU A N 1
ATOM 570 C CA . LEU A 1 72 ? 1.914 4.529 -2.220 1.00 93.94 72 LEU A CA 1
ATOM 571 C C . LEU A 1 72 ? 3.046 5.352 -2.843 1.00 93.94 72 LEU A C 1
ATOM 573 O O . LEU A 1 72 ? 3.144 5.401 -4.064 1.00 93.94 72 LEU A O 1
ATOM 577 N N . GLN A 1 73 ? 3.928 5.927 -2.019 1.00 94.19 73 GLN A N 1
ATOM 578 C CA . GLN A 1 73 ? 5.092 6.667 -2.511 1.00 94.19 73 GLN A CA 1
ATOM 579 C C . GLN A 1 73 ? 5.985 5.796 -3.404 1.00 94.19 73 GLN A C 1
ATOM 581 O O . GLN A 1 73 ? 6.434 6.248 -4.451 1.00 94.19 73 GLN A O 1
ATOM 586 N N . GLU A 1 74 ? 6.207 4.532 -3.035 1.00 91.38 74 GLU A N 1
ATOM 587 C CA . GLU A 1 74 ? 6.985 3.597 -3.859 1.00 91.38 74 GLU A CA 1
ATOM 588 C C . GLU A 1 74 ? 6.325 3.380 -5.233 1.00 91.38 74 GLU A C 1
ATOM 590 O O . GLU A 1 74 ? 7.006 3.439 -6.255 1.00 91.38 74 GLU A O 1
ATOM 595 N N . VAL A 1 75 ? 4.994 3.244 -5.289 1.00 91.25 75 VAL A N 1
ATOM 596 C CA . VAL A 1 75 ? 4.237 3.156 -6.554 1.00 91.25 75 VAL A CA 1
ATOM 597 C C . VAL A 1 75 ? 4.332 4.450 -7.380 1.00 91.25 75 VAL A C 1
ATOM 599 O O . VAL A 1 75 ? 4.447 4.396 -8.607 1.00 91.25 75 VAL A O 1
ATOM 602 N N . GLU A 1 76 ? 4.303 5.620 -6.743 1.00 92.00 76 GLU A N 1
ATOM 603 C CA . GLU A 1 76 ? 4.463 6.914 -7.422 1.00 92.00 76 GLU A CA 1
ATOM 604 C C . GLU A 1 76 ? 5.879 7.101 -7.993 1.00 92.00 76 GLU A C 1
ATOM 606 O O . GLU A 1 76 ? 6.046 7.582 -9.121 1.00 92.00 76 GLU A O 1
ATOM 611 N N . ASP A 1 77 ? 6.903 6.658 -7.265 1.00 91.06 77 ASP A N 1
ATOM 612 C CA . ASP A 1 77 ? 8.292 6.667 -7.723 1.00 91.06 77 ASP A CA 1
ATOM 613 C C . ASP A 1 77 ? 8.470 5.745 -8.942 1.00 91.06 77 ASP A C 1
ATOM 615 O O . ASP A 1 77 ? 9.141 6.096 -9.917 1.00 91.06 77 ASP A O 1
ATOM 619 N N . CYS A 1 78 ? 7.834 4.573 -8.918 1.00 88.25 78 CYS A N 1
ATOM 620 C CA . CYS A 1 78 ? 7.759 3.637 -10.039 1.00 88.25 78 CYS A CA 1
ATOM 621 C C . CYS A 1 78 ? 7.115 4.276 -11.280 1.00 88.25 78 CYS A C 1
ATOM 623 O O . CYS A 1 78 ? 7.690 4.261 -12.374 1.00 88.25 78 CYS A O 1
ATOM 625 N N . TYR A 1 79 ? 5.964 4.932 -11.108 1.00 88.50 79 TYR A N 1
ATOM 626 C CA . TYR A 1 79 ? 5.314 5.681 -12.185 1.00 88.50 79 TYR A CA 1
ATOM 627 C C . TYR A 1 79 ? 6.229 6.770 -12.765 1.00 88.50 79 TYR A C 1
ATOM 629 O O . TYR A 1 79 ? 6.347 6.901 -13.987 1.00 88.50 79 TYR A O 1
ATOM 637 N N . THR A 1 80 ? 6.931 7.508 -11.906 1.00 90.75 80 THR A N 1
ATOM 638 C CA . THR A 1 80 ? 7.872 8.554 -12.325 1.00 90.75 80 THR A CA 1
ATOM 639 C C . THR A 1 80 ? 8.985 7.980 -13.204 1.00 90.75 80 THR A C 1
ATOM 641 O O . THR A 1 80 ? 9.201 8.477 -14.312 1.00 90.75 80 THR A O 1
ATOM 644 N N . LYS A 1 81 ? 9.608 6.863 -12.801 1.00 88.75 81 LYS A N 1
ATOM 645 C CA . LYS A 1 81 ? 10.649 6.178 -13.595 1.00 88.75 81 LYS A CA 1
ATOM 646 C C . LYS A 1 81 ? 10.149 5.745 -14.976 1.00 88.75 81 LYS A C 1
ATOM 648 O O . LYS A 1 81 ? 10.892 5.821 -15.958 1.00 88.75 81 LYS A O 1
ATOM 653 N N . LEU A 1 82 ? 8.899 5.283 -15.076 1.00 88.00 82 LEU A N 1
ATOM 654 C CA . LEU A 1 82 ? 8.290 4.916 -16.359 1.00 88.00 82 LEU A CA 1
ATOM 655 C C . LEU A 1 82 ? 8.162 6.132 -17.283 1.00 88.00 82 LEU A C 1
ATOM 657 O O . LEU A 1 82 ? 8.538 6.059 -18.457 1.00 88.00 82 LEU A O 1
ATOM 661 N N . VAL A 1 83 ? 7.657 7.249 -16.756 1.00 88.25 83 VAL A N 1
ATOM 662 C CA . VAL A 1 83 ? 7.482 8.499 -17.510 1.00 88.25 83 VAL A CA 1
ATOM 663 C C . VAL A 1 83 ? 8.827 9.080 -17.943 1.00 88.25 83 VAL A C 1
ATOM 665 O O . VAL A 1 83 ? 8.963 9.498 -19.096 1.00 88.25 83 VAL A O 1
ATOM 668 N N . GLU A 1 84 ? 9.830 9.078 -17.067 1.00 87.88 84 GLU A N 1
ATOM 669 C CA . GLU A 1 84 ? 11.186 9.541 -17.377 1.00 87.88 84 GLU A CA 1
ATOM 670 C C . GLU A 1 84 ? 11.823 8.698 -18.485 1.00 87.88 84 GLU A C 1
ATOM 672 O O . GLU A 1 84 ? 12.281 9.244 -19.489 1.00 87.88 84 GLU A O 1
ATOM 677 N N . ASN A 1 85 ? 11.754 7.366 -18.380 1.00 86.38 85 ASN A N 1
ATOM 678 C CA . ASN A 1 85 ? 12.294 6.469 -19.402 1.00 86.38 85 ASN A CA 1
ATOM 679 C C . ASN A 1 85 ? 11.640 6.704 -20.776 1.00 86.38 85 ASN A C 1
ATOM 681 O O . ASN A 1 85 ? 12.325 6.706 -21.801 1.00 86.38 85 ASN A O 1
ATOM 685 N N . LEU A 1 86 ? 10.327 6.953 -20.815 1.00 84.38 86 LEU A N 1
ATOM 686 C CA . LEU A 1 86 ? 9.641 7.336 -22.051 1.00 84.38 86 LEU A CA 1
ATOM 687 C C . LEU A 1 86 ? 10.087 8.716 -22.550 1.00 84.38 86 LEU A C 1
ATOM 689 O O . LEU A 1 86 ? 10.346 8.878 -23.739 1.00 84.38 86 LEU A O 1
ATOM 693 N N . SER A 1 87 ? 10.220 9.698 -21.662 1.00 83.25 87 SER A N 1
ATOM 694 C CA . SER A 1 87 ? 10.577 11.077 -22.017 1.00 83.25 87 SER A CA 1
ATOM 695 C C . SER A 1 87 ? 12.001 11.208 -22.565 1.00 83.25 87 SER A C 1
ATOM 697 O O . SER A 1 87 ? 12.243 12.015 -23.461 1.00 83.25 87 SER A O 1
ATOM 699 N N . GLU A 1 88 ? 12.939 10.404 -22.064 1.00 80.19 88 GLU A N 1
ATOM 700 C CA . GLU A 1 88 ? 14.335 10.376 -22.521 1.00 80.19 88 GLU A CA 1
ATOM 701 C C . GLU A 1 88 ? 14.524 9.625 -23.846 1.00 80.19 88 GLU A C 1
ATOM 703 O O . GLU A 1 88 ? 15.489 9.872 -24.569 1.00 80.19 88 GLU A O 1
ATOM 708 N N . ASN A 1 89 ? 13.615 8.702 -24.176 1.00 69.69 89 ASN A N 1
ATOM 709 C CA . ASN A 1 89 ? 13.779 7.778 -25.302 1.00 69.69 89 ASN A CA 1
ATOM 710 C C . ASN A 1 89 ? 12.720 7.923 -26.402 1.00 69.69 89 ASN A C 1
ATOM 712 O O . ASN A 1 89 ? 12.710 7.141 -27.361 1.00 69.69 89 ASN A O 1
ATOM 716 N N . VAL A 1 90 ? 11.845 8.921 -26.294 1.00 64.69 90 VAL A N 1
ATOM 717 C CA . VAL A 1 90 ? 11.024 9.400 -27.404 1.00 64.69 90 VAL A CA 1
ATOM 718 C C . VAL A 1 90 ? 11.787 10.549 -28.073 1.00 64.69 90 VAL A C 1
ATOM 720 O O . VAL A 1 90 ? 12.014 11.573 -27.429 1.00 64.69 90 VAL A O 1
ATOM 723 N N . PRO A 1 91 ? 12.212 10.418 -29.346 1.00 56.31 91 PRO A N 1
ATOM 724 C CA . PRO A 1 91 ? 12.868 11.515 -30.049 1.00 56.31 91 PRO A CA 1
ATOM 725 C C . PRO A 1 91 ? 11.959 12.750 -30.048 1.00 56.31 91 PRO A C 1
ATOM 727 O O . PRO A 1 91 ? 10.828 12.688 -30.538 1.00 56.31 91 PRO A O 1
ATOM 730 N N . ARG A 1 92 ? 12.451 13.858 -29.476 1.00 58.94 92 ARG A N 1
ATOM 731 C CA . ARG A 1 92 ? 11.806 15.172 -29.597 1.00 58.94 92 ARG A CA 1
ATOM 732 C C . ARG A 1 92 ? 11.776 15.532 -31.086 1.00 58.94 92 ARG A C 1
ATOM 734 O O . ARG A 1 92 ? 12.812 15.437 -31.742 1.00 58.94 92 ARG A O 1
ATOM 741 N N . GLN A 1 93 ? 10.583 15.837 -31.603 1.00 50.22 93 GLN A N 1
ATOM 742 C CA . GLN A 1 93 ? 10.403 16.356 -32.965 1.00 50.22 93 GLN A CA 1
ATOM 743 C C . GLN A 1 93 ? 11.101 17.702 -33.127 1.00 50.22 93 GLN A C 1
ATOM 745 O O . GLN A 1 93 ? 11.091 18.479 -32.145 1.00 50.22 93 GLN A O 1
#

Radius of gyration: 20.75 Å; Cα contacts (8 Å, |Δi|>4): 51; chains: 1; bounding box: 37×23×62 Å

pLDDT: mean 87.27, std 10.08, range [50.22, 96.75]

Mean predicted aligned error: 6.36 Å

Solvent-accessible surface area (backbone atoms only — not comparable to full-atom values): 5112 Å² total; per-residue (Å²): 130,82,74,74,44,71,68,44,52,55,50,49,50,53,49,55,67,57,46,52,53,40,52,50,51,22,53,50,33,46,50,52,34,52,50,49,54,53,55,46,56,58,46,74,69,39,89,84,60,51,70,68,58,53,51,52,52,54,52,51,50,52,53,34,47,55,51,23,52,54,31,46,51,52,40,52,53,48,52,48,54,52,52,50,51,49,62,76,40,46,77,81,129

Foldseek 3Di:
DFDFDPVLVVQLVVLVVVCVVLVVQLVVLVVVLVVLVVVLVVLVPDPPDDPVNNVVSVVVSVVSVVSNVVSVVSNVVSVVSNVVSCVVGGDDD

Secondary structure (DSSP, 8-state):
-PPPPHHHHHHHHHHHHHHHHHHHHHHHHHHHHHHHHHHHHHHHT-TT--HHHHHHHHHHHHHHHHHHHHHHHHHHHH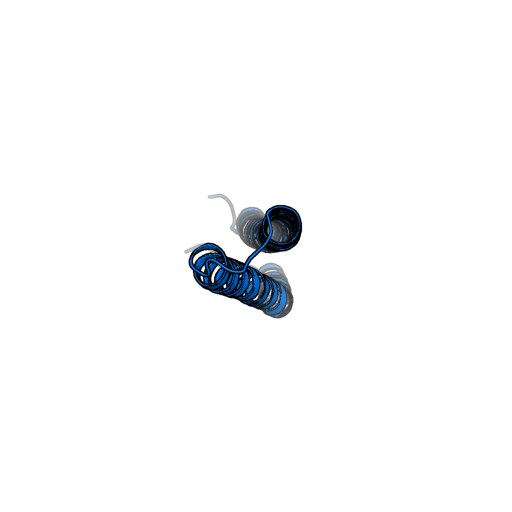HHHHHHHHHHHS---

Sequence (93 aa):
MAVLTRQARERLTAIIVTDYEECQFFAASAQMLVNKIKDFSLRAQDQATSFEQLRDEIGQIGVFLSNAEKRLQEVEDCYTKLVENLSENVPRQ

Nearest PDB structures (foldseek):
  3lll-assembly1_B  TM=8.558E-01  e=1.135E-01  Mus musculus
  7n6g-assembly1_3I  TM=7.458E-01  e=8.796E-02  Chlamydomonas reinhardtii
  4bne-assembly1_B  TM=6.919E-01  e=7.745E-02  Gallus gallus
  2efk-assembly1_A-2  TM=8.774E-01  e=6.740E-01  Homo sapiens
  2efl-assembly1_A-2  TM=8.796E-01  e=2.565E+00  Homo sapiens